Protein AF-A0A2V9U940-F1 (afdb_monomer_lite)

Foldseek 3Di:
DVVVVVPPPPDDDDDDDDDDDDDDDDDDPDPDDDDDDPPPPPDPPPPPQDLLVVLVVCCVVVVDDPVRSVVSSVVSVVVNVVLVVLVPPPVDDPVVSVVVVD

Sequence (102 aa):
MLRRSLLALTLAGLLYAVTPLALAQYGSNDQQSAPAGEASEHGPGHHRFDPAKRTEMLTKQLNLSSDQQAKVQEILKSEQAQMEKLHSDSSVSQQDRHSKMM

Radius of gyration: 23.54 Å; chains: 1; bounding box: 44×64×42 Å

Secondary structure (DSSP, 8-state):
--SSTTSSSS----------------------------------------HHHHHHHHHHHHT--HHHHHHHHHHHHHHHHHHHHHHH-TTS-HHHHHHHH-

pLDDT: mean 70.62, std 21.3, range [34.19, 98.0]

Structure (mmCIF, N/CA/C/O backbone):
data_AF-A0A2V9U940-F1
#
_entry.id   AF-A0A2V9U940-F1
#
loop_
_atom_site.group_PDB
_atom_site.id
_atom_site.type_symbol
_atom_site.label_atom_id
_atom_site.label_alt_id
_atom_site.label_comp_id
_atom_site.label_asym_id
_atom_site.label_entity_id
_atom_site.label_seq_id
_atom_site.pdbx_PDB_ins_code
_atom_site.Cartn_x
_atom_site.Cartn_y
_atom_site.Cartn_z
_atom_site.occupancy
_atom_site.B_iso_or_equiv
_atom_site.auth_seq_id
_atom_site.auth_comp_id
_atom_site.auth_asym_id
_atom_site.auth_atom_id
_atom_site.pdbx_PDB_model_num
ATO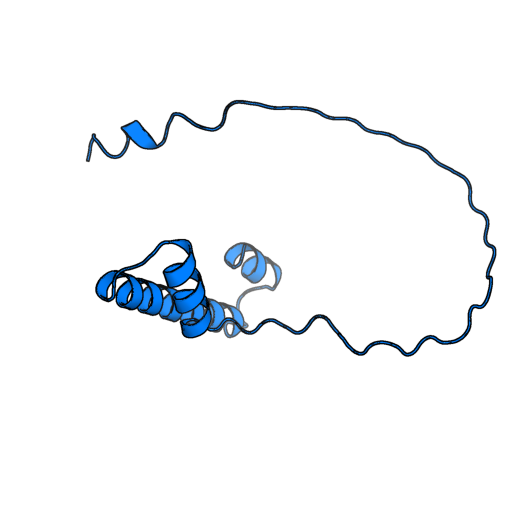M 1 N N . MET A 1 1 ? 8.546 22.096 14.603 1.00 48.53 1 MET A N 1
ATOM 2 C CA . MET A 1 1 ? 9.578 21.293 13.912 1.00 48.53 1 MET A CA 1
ATOM 3 C C . MET A 1 1 ? 10.602 20.640 14.851 1.00 48.53 1 MET A C 1
ATOM 5 O O . MET A 1 1 ? 11.094 19.595 14.481 1.00 48.53 1 MET A O 1
ATOM 9 N N . LEU A 1 2 ? 10.881 21.138 16.069 1.00 48.88 2 LEU A N 1
ATOM 10 C CA . LEU A 1 2 ? 11.853 20.482 16.978 1.00 48.88 2 LEU A CA 1
ATOM 11 C C . LEU A 1 2 ? 11.334 19.240 17.734 1.00 48.88 2 LEU A C 1
ATOM 13 O O . LEU A 1 2 ? 12.119 18.394 18.141 1.00 48.88 2 LEU A O 1
ATOM 17 N N . ARG A 1 3 ? 10.016 19.090 17.920 1.00 49.06 3 ARG A N 1
ATOM 18 C CA . ARG A 1 3 ? 9.445 17.975 18.707 1.00 49.06 3 ARG A CA 1
ATOM 19 C C . ARG A 1 3 ? 9.314 16.655 17.938 1.00 49.06 3 ARG A C 1
ATOM 21 O O . ARG A 1 3 ? 9.135 15.616 18.556 1.00 49.06 3 ARG A O 1
ATOM 28 N N . ARG A 1 4 ? 9.417 16.691 16.603 1.00 47.72 4 ARG A N 1
ATOM 29 C CA . ARG A 1 4 ? 9.396 15.487 15.752 1.00 47.72 4 ARG A CA 1
ATOM 30 C C . ARG A 1 4 ? 10.776 14.829 15.637 1.00 47.72 4 ARG A C 1
ATOM 32 O O . ARG A 1 4 ? 10.843 13.628 15.424 1.00 47.72 4 ARG A O 1
ATOM 39 N N . SER A 1 5 ? 11.854 15.588 15.852 1.00 48.91 5 SER A N 1
ATOM 40 C CA . SER A 1 5 ? 13.231 15.074 15.818 1.00 48.91 5 SER A CA 1
ATOM 41 C C . SER A 1 5 ? 13.646 14.317 17.083 1.00 48.91 5 SER A C 1
ATOM 43 O O . SER A 1 5 ? 14.607 13.562 17.038 1.00 48.91 5 SER A O 1
ATOM 45 N N . LEU A 1 6 ? 12.922 14.474 18.196 1.00 50.06 6 LEU A N 1
ATOM 46 C CA . LEU A 1 6 ? 13.226 13.788 19.461 1.00 50.06 6 LEU A CA 1
ATOM 47 C C . LEU A 1 6 ? 12.777 12.316 19.490 1.00 50.06 6 LEU A C 1
ATOM 49 O O . LEU A 1 6 ? 13.271 11.556 20.313 1.00 50.06 6 LEU A O 1
ATOM 53 N N . LEU A 1 7 ? 11.873 11.900 18.596 1.00 48.00 7 LEU A N 1
ATOM 54 C CA . LEU A 1 7 ? 11.344 10.527 18.554 1.00 48.00 7 LEU A CA 1
ATOM 55 C C . LEU A 1 7 ? 12.077 9.610 17.561 1.00 48.00 7 LEU A C 1
ATOM 57 O O . LEU A 1 7 ? 11.847 8.408 17.565 1.00 48.00 7 LEU A O 1
ATOM 61 N N . ALA A 1 8 ? 12.959 10.158 16.721 1.00 48.38 8 ALA A N 1
ATOM 62 C CA . ALA A 1 8 ? 13.628 9.405 15.659 1.00 48.38 8 ALA A CA 1
ATOM 63 C C . ALA A 1 8 ? 14.986 8.797 16.069 1.00 48.38 8 ALA A C 1
ATOM 65 O O . ALA A 1 8 ? 15.629 8.160 15.244 1.00 48.38 8 ALA A O 1
ATOM 66 N N . LEU A 1 9 ? 15.451 9.003 17.309 1.00 52.44 9 LEU A N 1
ATOM 67 C CA . LEU A 1 9 ? 16.860 8.780 17.672 1.00 52.44 9 LEU A CA 1
ATOM 68 C C . LEU A 1 9 ? 17.124 7.701 18.737 1.00 52.44 9 LEU A C 1
ATOM 70 O O . LEU A 1 9 ? 18.256 7.593 19.196 1.00 52.44 9 LEU A O 1
ATOM 74 N N . THR A 1 10 ? 16.138 6.890 19.140 1.00 55.72 10 THR A N 1
ATOM 75 C CA . THR A 1 10 ? 16.310 5.986 20.302 1.00 55.72 10 THR A CA 1
ATOM 76 C C . THR A 1 10 ? 16.147 4.486 20.061 1.00 55.72 10 THR A C 1
ATOM 78 O O . THR A 1 10 ? 16.277 3.734 21.022 1.00 55.72 10 THR A O 1
ATOM 81 N N . LEU A 1 11 ? 15.941 3.987 18.839 1.00 54.09 11 LEU A N 1
ATOM 82 C CA . LEU A 1 11 ? 15.872 2.533 18.631 1.00 54.09 11 LEU A CA 1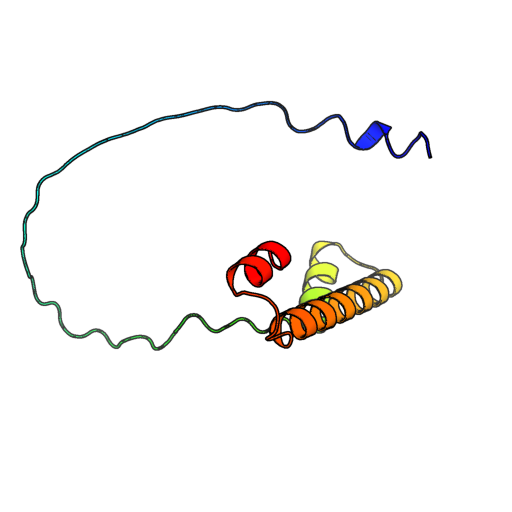
ATOM 83 C C . LEU A 1 11 ? 16.555 2.072 17.345 1.00 54.09 11 LEU A C 1
ATOM 85 O O . LEU A 1 11 ? 15.919 1.952 16.307 1.00 54.09 11 LEU A O 1
ATOM 89 N N . ALA A 1 12 ? 17.839 1.745 17.458 1.00 52.34 12 ALA A N 1
ATOM 90 C CA . ALA A 1 12 ? 18.412 0.544 16.844 1.00 52.34 12 ALA A CA 1
ATOM 91 C C . ALA A 1 12 ? 19.815 0.315 17.421 1.00 52.34 12 ALA A C 1
ATOM 93 O O . ALA A 1 12 ? 20.836 0.478 16.756 1.00 52.34 12 ALA A O 1
ATOM 94 N N . GLY A 1 13 ? 19.853 -0.025 18.710 1.00 52.69 13 GLY A N 1
ATOM 95 C CA . GLY A 1 13 ? 21.024 -0.642 19.313 1.00 52.69 13 GLY A CA 1
ATOM 96 C C . GLY A 1 13 ? 21.212 -2.050 18.747 1.00 52.69 13 GLY A C 1
ATOM 97 O O . GLY A 1 13 ? 20.352 -2.905 18.918 1.00 52.69 13 GLY A O 1
ATOM 98 N N . LEU A 1 14 ? 22.331 -2.228 18.046 1.00 57.22 14 LEU A N 1
ATOM 99 C CA . LEU A 1 14 ? 23.307 -3.302 18.227 1.00 57.22 14 LEU A CA 1
ATOM 100 C C . LEU A 1 14 ? 22.763 -4.710 18.532 1.00 57.22 14 LEU A C 1
ATOM 102 O O . LEU A 1 14 ? 22.462 -4.979 19.684 1.00 57.22 14 LEU A O 1
ATOM 106 N N . LEU A 1 15 ? 22.845 -5.639 17.571 1.00 55.09 15 LEU A N 1
ATOM 107 C CA . LEU A 1 15 ? 23.278 -7.019 17.841 1.00 55.09 15 LEU A CA 1
ATOM 108 C C . LEU A 1 15 ? 23.930 -7.642 16.593 1.00 55.09 15 LEU A C 1
ATOM 110 O O . LEU A 1 15 ? 23.275 -7.992 15.616 1.00 55.09 15 LEU A O 1
ATOM 114 N N . TYR A 1 16 ? 25.254 -7.769 16.667 1.00 50.19 16 TYR A N 1
ATOM 115 C CA . TYR A 1 16 ? 26.067 -8.677 15.863 1.00 50.19 16 TYR A CA 1
ATOM 116 C C . TYR A 1 16 ? 25.928 -10.096 16.429 1.00 50.19 16 TYR A C 1
ATOM 118 O O . TYR A 1 16 ? 26.121 -10.288 17.627 1.00 50.19 16 TYR A O 1
ATOM 126 N N . ALA A 1 17 ? 25.713 -11.088 15.567 1.00 52.75 17 ALA A N 1
ATOM 127 C CA . ALA A 1 17 ? 26.161 -12.457 15.811 1.00 52.75 17 ALA A CA 1
ATOM 128 C C . ALA A 1 17 ? 26.380 -13.158 14.465 1.00 52.75 17 ALA A C 1
ATOM 130 O O . ALA A 1 17 ? 25.445 -13.611 13.811 1.00 52.75 17 ALA A O 1
ATOM 131 N N . VAL A 1 18 ? 27.645 -13.206 14.047 1.00 54.22 18 VAL A N 1
ATOM 132 C CA . VAL A 1 18 ? 28.117 -14.066 12.963 1.00 54.22 18 VAL A CA 1
ATOM 133 C C . VAL A 1 18 ? 28.244 -15.487 13.519 1.00 54.22 18 VAL A C 1
ATOM 135 O O . VAL A 1 18 ? 28.787 -15.680 14.604 1.00 54.22 18 VAL A O 1
ATOM 138 N N . THR A 1 19 ? 27.763 -16.491 12.793 1.00 51.19 19 THR A N 1
ATOM 139 C CA . THR A 1 19 ? 28.148 -17.895 13.007 1.00 51.19 19 THR A CA 1
ATOM 140 C C . THR A 1 19 ? 28.180 -18.599 11.651 1.00 51.19 19 THR A C 1
ATOM 142 O O . THR A 1 19 ? 27.126 -18.828 11.063 1.00 51.19 19 THR A O 1
ATOM 145 N N . PRO A 1 20 ? 29.364 -18.938 11.110 1.00 48.44 20 PRO A N 1
ATOM 146 C CA . PRO A 1 20 ? 29.465 -19.866 9.999 1.00 48.44 20 PRO A CA 1
ATOM 147 C C . PRO A 1 20 ? 29.523 -21.291 10.564 1.00 48.44 20 PRO A C 1
ATOM 149 O O . PRO A 1 20 ? 30.500 -21.659 11.212 1.00 48.44 20 PRO A O 1
ATOM 152 N N . LEU A 1 21 ? 28.501 -22.109 10.312 1.00 47.62 21 LEU A N 1
ATOM 153 C CA . LEU A 1 21 ? 28.640 -23.563 10.406 1.00 47.62 21 LEU A CA 1
ATOM 154 C C . LEU A 1 21 ? 28.798 -24.119 8.991 1.00 47.62 21 LEU A C 1
ATOM 156 O O . LEU A 1 21 ? 27.829 -24.333 8.268 1.00 47.62 21 LEU A O 1
ATOM 160 N N . ALA A 1 22 ? 30.052 -24.325 8.600 1.00 50.31 22 ALA A N 1
ATOM 161 C CA . ALA A 1 22 ? 30.396 -25.187 7.486 1.00 50.31 22 ALA A CA 1
ATOM 162 C C . ALA A 1 22 ? 30.316 -26.644 7.962 1.00 50.31 22 ALA A C 1
ATOM 164 O O . ALA A 1 22 ? 31.124 -27.076 8.782 1.00 50.31 22 ALA A O 1
ATOM 165 N N . LEU A 1 23 ? 29.367 -27.406 7.424 1.00 54.41 23 LEU A N 1
ATOM 166 C CA . LEU A 1 23 ? 29.445 -28.862 7.380 1.00 54.41 23 LEU A CA 1
ATOM 167 C C . LEU A 1 23 ? 29.294 -29.289 5.925 1.00 54.41 23 LEU A C 1
ATOM 169 O O . LEU A 1 23 ? 28.199 -29.385 5.380 1.00 54.41 23 LEU A O 1
ATOM 173 N N . ALA A 1 24 ? 30.444 -29.518 5.298 1.00 50.59 24 ALA A N 1
ATOM 174 C CA . ALA A 1 24 ? 30.540 -30.347 4.117 1.00 50.59 24 ALA A CA 1
ATOM 175 C C . ALA A 1 24 ? 30.237 -31.797 4.528 1.00 50.59 24 ALA A C 1
ATOM 177 O O . ALA A 1 24 ? 31.038 -32.431 5.210 1.00 50.59 24 ALA A O 1
ATOM 178 N N . GLN A 1 25 ? 29.091 -32.323 4.108 1.00 42.50 25 GLN A N 1
ATOM 179 C CA . GLN A 1 25 ? 28.884 -33.762 3.942 1.00 42.50 25 GLN A CA 1
ATOM 180 C C . GLN A 1 25 ? 28.474 -33.949 2.484 1.00 42.50 25 GLN A C 1
ATOM 182 O O . GLN A 1 25 ? 27.438 -33.465 2.044 1.00 42.50 25 GLN A O 1
ATOM 187 N N . TYR A 1 26 ? 29.467 -34.263 1.656 1.00 34.19 26 TYR A N 1
ATOM 188 C CA . TYR A 1 26 ? 29.722 -35.624 1.183 1.00 34.19 26 TYR A CA 1
ATOM 189 C C . TYR A 1 26 ? 28.553 -36.112 0.334 1.00 34.19 26 TYR A C 1
ATOM 191 O O . TYR A 1 26 ? 27.500 -36.489 0.839 1.00 34.19 26 TYR A O 1
ATOM 199 N N . GLY A 1 27 ? 28.765 -36.040 -0.979 1.00 45.03 27 GLY A N 1
ATOM 200 C CA . GLY A 1 27 ? 27.815 -36.512 -1.963 1.00 45.03 27 GLY A CA 1
ATOM 201 C C . GLY A 1 27 ? 27.467 -37.976 -1.736 1.00 45.03 27 GLY A C 1
ATOM 202 O O . GLY A 1 27 ? 28.327 -38.824 -1.509 1.00 45.03 27 GLY A O 1
ATOM 203 N N . SER A 1 28 ? 26.185 -38.271 -1.848 1.00 36.19 28 SER A N 1
ATOM 204 C CA . SER A 1 28 ? 25.692 -39.600 -2.169 1.00 36.19 28 SER A CA 1
ATOM 205 C C . SER A 1 28 ? 24.533 -39.379 -3.130 1.00 36.19 28 SER A C 1
ATOM 207 O O . SER A 1 28 ? 23.450 -38.938 -2.754 1.00 36.19 28 SER A O 1
ATOM 209 N N . ASN A 1 29 ? 24.856 -39.545 -4.414 1.00 45.59 29 ASN A N 1
ATOM 210 C CA . ASN A 1 29 ? 23.885 -39.724 -5.479 1.00 45.59 29 ASN A CA 1
ATOM 211 C C . ASN A 1 29 ? 23.178 -41.051 -5.214 1.00 45.59 29 ASN A C 1
ATOM 213 O O . ASN A 1 29 ? 23.692 -42.086 -5.619 1.00 45.59 29 ASN A O 1
ATOM 217 N N . ASP A 1 30 ? 22.017 -41.009 -4.575 1.00 39.69 30 ASP A N 1
ATOM 218 C CA . ASP A 1 30 ? 21.064 -42.111 -4.623 1.00 39.69 30 ASP A CA 1
ATOM 219 C C . ASP A 1 30 ? 19.743 -41.579 -5.171 1.00 39.69 30 ASP A C 1
ATOM 221 O O . ASP A 1 30 ? 18.904 -40.986 -4.493 1.00 39.69 30 ASP A O 1
ATOM 225 N N . GLN A 1 31 ? 19.626 -41.758 -6.482 1.00 45.34 31 GLN A N 1
ATOM 226 C CA . GLN A 1 31 ? 18.429 -41.579 -7.279 1.00 45.34 31 GLN A CA 1
ATOM 227 C C . GLN A 1 31 ? 17.419 -42.664 -6.886 1.00 45.34 31 GLN A C 1
ATOM 229 O O . GLN A 1 31 ? 17.403 -43.745 -7.470 1.00 45.34 31 GLN A O 1
ATOM 234 N N . GLN A 1 32 ? 16.569 -42.373 -5.902 1.00 37.84 32 GLN A N 1
ATOM 235 C CA . GLN A 1 32 ? 15.395 -43.186 -5.595 1.00 37.84 32 GLN A CA 1
ATOM 236 C C . GLN A 1 32 ? 14.155 -42.523 -6.197 1.00 37.84 32 GLN A C 1
ATOM 238 O O . GLN A 1 32 ? 13.641 -41.526 -5.690 1.00 37.84 32 GLN A O 1
ATOM 243 N N . SER A 1 33 ? 13.680 -43.094 -7.302 1.00 48.69 33 SER A N 1
ATOM 244 C CA . SER A 1 33 ? 12.415 -42.751 -7.947 1.00 48.69 33 SER A CA 1
ATOM 245 C C . SER A 1 33 ? 11.246 -42.973 -6.980 1.00 48.69 33 SER A C 1
ATOM 247 O O . SER A 1 3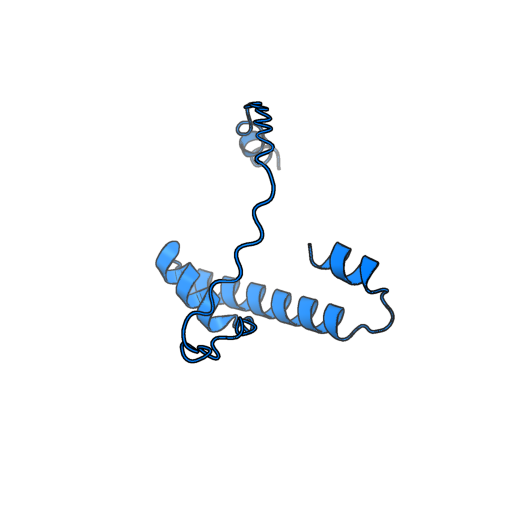3 ? 10.920 -44.111 -6.643 1.00 48.69 33 SER A O 1
ATOM 249 N N . ALA A 1 34 ? 10.607 -41.886 -6.547 1.00 45.12 34 ALA A N 1
ATOM 250 C CA . ALA A 1 34 ? 9.319 -41.898 -5.857 1.00 45.12 34 ALA A CA 1
ATOM 251 C C . ALA A 1 34 ? 8.195 -41.568 -6.864 1.00 45.12 34 ALA A C 1
ATOM 253 O O . ALA A 1 34 ? 8.442 -40.826 -7.819 1.00 45.12 34 ALA A O 1
ATOM 254 N N . PRO A 1 35 ? 6.987 -42.142 -6.707 1.00 43.56 35 PRO A N 1
ATOM 255 C CA . PRO A 1 35 ? 5.905 -42.018 -7.680 1.00 43.56 35 PRO A CA 1
ATOM 256 C C . PRO A 1 35 ? 5.486 -40.556 -7.840 1.00 43.56 35 PRO A C 1
ATOM 258 O O . PRO A 1 35 ? 5.512 -39.792 -6.877 1.00 43.56 35 PRO A O 1
ATOM 261 N N . ALA A 1 36 ? 5.109 -40.195 -9.068 1.00 48.50 36 ALA A N 1
ATOM 262 C CA . ALA A 1 36 ? 4.621 -38.877 -9.448 1.00 48.50 36 ALA A CA 1
ATOM 263 C C . ALA A 1 36 ? 3.416 -38.477 -8.582 1.00 48.50 36 ALA A C 1
ATOM 265 O O . ALA A 1 36 ? 2.271 -38.803 -8.886 1.00 48.50 36 ALA A O 1
ATOM 266 N N . GLY A 1 37 ? 3.707 -37.787 -7.480 1.00 45.75 37 GLY A N 1
ATOM 267 C CA . GLY A 1 37 ? 2.753 -36.960 -6.771 1.00 45.75 37 GLY A CA 1
ATOM 268 C C . GLY A 1 37 ? 2.398 -35.800 -7.684 1.00 45.75 37 GLY A C 1
ATOM 269 O O . GLY A 1 37 ? 3.276 -35.104 -8.193 1.00 45.75 37 GLY A O 1
ATOM 270 N N . GLU A 1 38 ? 1.106 -35.674 -7.929 1.00 50.56 38 GLU A N 1
ATOM 271 C CA . GLU A 1 38 ? 0.443 -34.625 -8.682 1.00 50.56 38 GLU A CA 1
ATOM 272 C C . GLU A 1 38 ? 1.121 -33.283 -8.402 1.00 50.56 38 GLU A C 1
ATOM 274 O O . GLU A 1 38 ? 1.162 -32.809 -7.262 1.00 50.56 38 GLU A O 1
ATOM 279 N N . ALA A 1 39 ? 1.710 -32.699 -9.448 1.00 48.12 39 ALA A N 1
ATOM 280 C CA . ALA A 1 39 ? 2.209 -31.343 -9.401 1.00 48.12 39 ALA A CA 1
ATOM 281 C C . ALA A 1 39 ? 1.025 -30.458 -9.013 1.00 48.12 39 ALA A C 1
ATOM 283 O O . ALA A 1 39 ? 0.162 -30.159 -9.833 1.00 48.12 39 ALA A O 1
ATOM 284 N N . SER A 1 40 ? 0.951 -30.093 -7.735 1.00 51.91 40 SER A N 1
ATOM 285 C CA . SER A 1 40 ? 0.059 -29.042 -7.288 1.00 51.91 40 SER A CA 1
ATOM 286 C C . SER A 1 40 ? 0.455 -27.802 -8.078 1.00 51.91 40 SER A C 1
ATOM 288 O O . SER A 1 40 ? 1.488 -27.193 -7.804 1.00 51.91 40 SER A O 1
ATOM 290 N N . GLU A 1 41 ? -0.352 -27.458 -9.083 1.00 54.19 41 GLU A N 1
ATOM 291 C CA . GLU A 1 41 ? -0.268 -26.257 -9.921 1.00 54.19 41 GLU A CA 1
ATOM 292 C C . GLU A 1 41 ? -0.523 -24.973 -9.110 1.00 54.19 41 GLU A C 1
ATOM 294 O O . GLU A 1 41 ? -1.125 -24.012 -9.582 1.00 54.19 41 GLU A O 1
ATOM 299 N N . HIS A 1 42 ? -0.056 -24.907 -7.866 1.00 53.66 42 HIS A N 1
ATOM 300 C CA . HIS A 1 42 ? 0.038 -23.658 -7.136 1.00 53.66 42 HIS A CA 1
ATOM 301 C C . HIS A 1 42 ? 1.377 -23.004 -7.476 1.00 53.66 42 HIS A C 1
ATOM 303 O O . HIS A 1 42 ? 2.249 -22.824 -6.626 1.00 53.66 42 HIS A O 1
ATOM 309 N N . GLY A 1 43 ? 1.549 -22.664 -8.758 1.00 53.69 43 GLY A N 1
ATOM 310 C CA . GLY A 1 43 ? 2.551 -21.677 -9.138 1.00 53.69 43 GLY A CA 1
ATOM 311 C C . GLY A 1 43 ? 2.337 -20.436 -8.264 1.00 53.69 43 GLY A C 1
ATOM 312 O O . GLY A 1 43 ? 1.179 -20.098 -7.999 1.00 53.69 43 GLY A O 1
ATOM 313 N N . PRO A 1 44 ? 3.400 -19.790 -7.754 1.00 55.00 44 PRO A N 1
ATOM 314 C CA . PRO A 1 44 ? 3.274 -18.655 -6.851 1.00 55.00 44 PRO A CA 1
ATOM 315 C C . PRO A 1 44 ? 2.476 -17.563 -7.559 1.00 55.00 44 PRO A C 1
ATOM 317 O O . PRO A 1 44 ? 2.987 -16.847 -8.419 1.00 55.00 44 PRO A O 1
ATOM 320 N N . GLY A 1 45 ? 1.181 -17.498 -7.245 1.00 54.69 45 GLY A N 1
ATOM 321 C CA . GLY A 1 45 ? 0.264 -16.569 -7.870 1.00 54.69 45 GLY A CA 1
ATOM 322 C C . GLY A 1 45 ? 0.797 -15.175 -7.616 1.00 54.69 45 GLY A C 1
ATOM 323 O O . GLY A 1 45 ? 0.942 -14.776 -6.458 1.00 54.69 45 GLY A O 1
ATOM 324 N N . HIS A 1 46 ? 1.114 -14.453 -8.690 1.00 60.53 46 HIS A N 1
ATOM 325 C CA . HIS A 1 46 ? 1.411 -13.032 -8.632 1.00 60.53 46 HIS A CA 1
ATOM 326 C C . HIS A 1 46 ? 0.276 -12.359 -7.860 1.00 60.53 46 HIS A C 1
ATOM 328 O O . HIS A 1 46 ? -0.828 -12.187 -8.379 1.00 60.53 46 HIS A O 1
ATOM 334 N N . HIS A 1 47 ? 0.518 -12.040 -6.589 1.00 68.31 47 HIS A N 1
ATOM 335 C CA . HIS A 1 47 ? -0.466 -11.364 -5.765 1.00 68.31 47 HIS A CA 1
ATOM 336 C C . HIS A 1 47 ? -0.620 -9.961 -6.337 1.00 68.31 47 HIS A C 1
ATOM 338 O O . HIS A 1 47 ? 0.215 -9.085 -6.115 1.00 68.31 47 HIS A O 1
ATOM 344 N N . ARG A 1 48 ? -1.670 -9.768 -7.138 1.00 80.88 48 ARG A N 1
ATOM 345 C CA . ARG A 1 48 ? -2.009 -8.463 -7.689 1.00 80.88 48 ARG A CA 1
ATOM 346 C C . ARG A 1 48 ? -2.280 -7.521 -6.521 1.00 80.88 48 ARG A C 1
ATOM 348 O O . ARG A 1 48 ? -3.081 -7.835 -5.640 1.00 80.88 48 ARG A O 1
ATOM 355 N N . PHE A 1 49 ? -1.588 -6.388 -6.504 1.00 88.62 49 PHE A N 1
ATOM 356 C CA . PHE A 1 49 ? -1.799 -5.366 -5.491 1.00 88.62 49 PHE A CA 1
ATOM 357 C C . PHE A 1 49 ? -3.222 -4.806 -5.623 1.00 88.62 49 PHE A C 1
ATOM 359 O O . PHE A 1 49 ? -3.593 -4.289 -6.675 1.00 88.62 49 PHE A O 1
ATOM 366 N N . ASP A 1 50 ? -4.018 -4.937 -4.561 1.00 94.50 50 ASP A N 1
ATOM 367 C CA . ASP A 1 50 ? -5.374 -4.394 -4.474 1.00 94.50 50 ASP A CA 1
ATOM 368 C C . ASP A 1 50 ? -5.433 -3.369 -3.326 1.00 94.50 50 ASP A C 1
ATOM 370 O O . ASP A 1 50 ? -5.378 -3.760 -2.149 1.00 94.50 50 ASP A O 1
ATOM 374 N N . PRO A 1 51 ? -5.548 -2.062 -3.640 1.00 94.88 51 PRO A N 1
ATOM 375 C CA . PR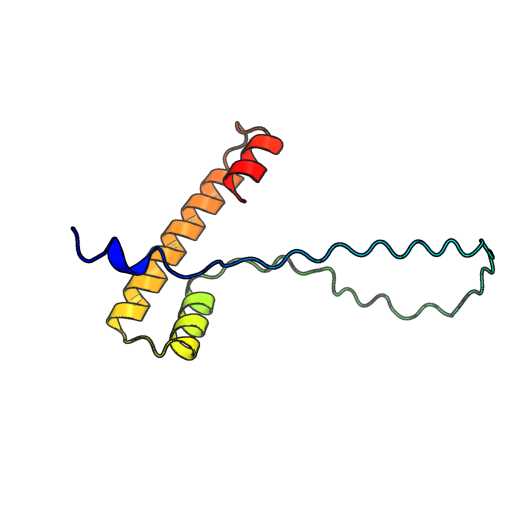O A 1 51 ? -5.643 -1.009 -2.638 1.00 94.88 51 PRO A CA 1
ATOM 376 C C . PRO A 1 51 ? -6.800 -1.210 -1.659 1.00 94.88 51 PRO A C 1
ATOM 378 O O . PRO A 1 51 ? -6.633 -0.952 -0.472 1.00 94.88 51 PRO A O 1
ATOM 381 N N . ALA A 1 52 ? -7.965 -1.678 -2.121 1.00 95.25 52 ALA A N 1
ATOM 382 C CA . ALA A 1 52 ? -9.147 -1.812 -1.274 1.00 95.25 52 ALA A CA 1
ATOM 383 C C . ALA A 1 52 ? -8.960 -2.929 -0.244 1.00 95.25 52 ALA A C 1
ATOM 385 O O . ALA A 1 52 ? -9.168 -2.712 0.951 1.00 95.25 52 ALA A O 1
ATOM 386 N N . LYS A 1 53 ? -8.476 -4.093 -0.690 1.00 96.38 53 LYS A N 1
ATOM 387 C CA . LYS A 1 53 ? -8.193 -5.234 0.190 1.00 96.38 53 LYS A CA 1
ATOM 388 C C . LYS A 1 53 ? -7.115 -4.904 1.223 1.00 96.38 53 LYS A C 1
ATOM 390 O O . LYS A 1 53 ? -7.229 -5.266 2.394 1.00 96.38 53 LYS A O 1
ATOM 395 N N . ARG A 1 54 ? -6.063 -4.191 0.809 1.00 95.81 54 ARG A N 1
ATOM 396 C CA . ARG A 1 54 ? -4.988 -3.776 1.718 1.00 95.81 54 ARG A CA 1
ATOM 397 C C . ARG A 1 54 ? -5.468 -2.717 2.711 1.00 95.81 54 ARG A C 1
ATOM 399 O O . ARG A 1 54 ? -5.108 -2.797 3.882 1.00 95.81 54 ARG A O 1
ATOM 406 N N . THR A 1 55 ? -6.302 -1.772 2.278 1.00 97.75 55 THR A N 1
ATOM 407 C CA . THR A 1 55 ? -6.963 -0.822 3.180 1.00 97.75 55 THR A CA 1
ATOM 408 C C . THR A 1 55 ? -7.800 -1.554 4.223 1.00 97.75 55 THR A C 1
ATOM 410 O O . THR A 1 55 ? -7.657 -1.261 5.402 1.00 97.75 55 THR A O 1
ATOM 413 N N . GLU A 1 56 ? -8.615 -2.538 3.834 1.00 97.50 56 GLU A N 1
ATOM 414 C CA . GLU A 1 56 ? -9.435 -3.312 4.776 1.00 97.50 56 GLU A CA 1
ATOM 415 C C . GLU A 1 56 ? -8.578 -4.042 5.823 1.00 97.50 56 GLU A C 1
ATOM 417 O O . GLU A 1 56 ? -8.871 -4.003 7.019 1.00 97.50 56 GLU A O 1
ATOM 422 N N . MET A 1 57 ? -7.488 -4.675 5.386 1.00 97.62 57 MET A N 1
ATOM 423 C CA . MET A 1 57 ? -6.532 -5.330 6.280 1.00 97.62 57 MET A CA 1
ATOM 424 C C . MET A 1 57 ? -5.927 -4.336 7.281 1.00 97.62 57 MET A C 1
ATOM 426 O O . MET A 1 57 ? -5.914 -4.611 8.481 1.00 97.62 57 MET A O 1
ATOM 430 N N . LEU A 1 58 ? -5.476 -3.170 6.808 1.00 97.12 58 LEU A N 1
ATOM 431 C CA . LEU A 1 58 ? -4.915 -2.121 7.665 1.00 97.12 58 LEU A CA 1
ATOM 432 C C . LEU A 1 58 ? -5.962 -1.550 8.624 1.00 97.12 58 LEU A C 1
ATOM 434 O O . LEU A 1 58 ? -5.649 -1.326 9.791 1.00 97.12 58 LEU A O 1
ATOM 438 N N . THR A 1 59 ? -7.207 -1.376 8.175 1.00 97.81 59 THR A N 1
ATOM 439 C CA . THR A 1 59 ? -8.322 -0.961 9.033 1.00 97.81 59 THR A CA 1
ATOM 440 C C . THR A 1 59 ? -8.517 -1.937 10.183 1.00 97.81 59 THR A C 1
ATOM 442 O O . THR A 1 59 ? -8.621 -1.496 11.324 1.00 97.81 59 THR A O 1
ATOM 445 N N . LYS A 1 60 ? -8.494 -3.249 9.920 1.00 97.69 60 LYS A N 1
ATOM 446 C CA . LYS A 1 60 ? -8.624 -4.280 10.964 1.00 97.69 60 LYS A CA 1
ATOM 447 C C . LYS A 1 60 ? -7.425 -4.315 11.912 1.00 97.69 60 LYS A C 1
ATOM 449 O O . LYS A 1 60 ? -7.605 -4.455 13.114 1.00 97.69 60 LYS A O 1
ATOM 454 N N . GLN A 1 61 ? -6.207 -4.190 11.387 1.00 98.00 61 GLN A N 1
ATOM 455 C CA . GLN A 1 61 ? -4.984 -4.278 12.192 1.00 98.00 61 GLN A CA 1
ATOM 456 C C . GLN A 1 61 ? -4.750 -3.045 13.068 1.00 98.00 61 GLN A C 1
ATOM 458 O O . GLN A 1 61 ? -4.226 -3.167 14.172 1.00 98.00 61 GLN A O 1
ATOM 463 N N . LEU A 1 62 ? -5.124 -1.864 12.576 1.00 97.81 62 LEU A N 1
ATOM 464 C CA . LEU A 1 62 ? -4.827 -0.583 13.218 1.00 97.81 62 LEU A CA 1
ATOM 465 C C . LEU A 1 62 ? -6.073 0.106 13.790 1.00 97.81 62 LEU A C 1
ATOM 467 O O . LEU A 1 62 ? -5.946 1.191 14.350 1.00 97.81 62 LEU A O 1
ATOM 471 N N . ASN A 1 63 ? -7.255 -0.510 13.665 1.00 97.44 63 ASN A N 1
ATOM 472 C CA . ASN A 1 63 ? -8.553 0.061 14.046 1.00 97.44 63 ASN A CA 1
ATOM 473 C C . ASN A 1 63 ? -8.758 1.471 13.469 1.00 97.44 63 ASN A C 1
ATOM 475 O O . ASN A 1 63 ? -9.027 2.429 14.193 1.00 97.44 63 ASN A O 1
ATOM 479 N N . LEU A 1 64 ? -8.582 1.598 12.151 1.00 97.38 64 LEU A N 1
ATOM 480 C CA . LEU A 1 64 ? -8.676 2.889 11.468 1.00 97.38 64 LEU A CA 1
ATOM 481 C C . LEU A 1 64 ? -10.115 3.425 11.488 1.00 97.38 64 LEU A C 1
ATOM 483 O O . LEU A 1 64 ? -11.067 2.687 11.236 1.00 97.38 64 LEU A O 1
ATOM 487 N N . SER A 1 65 ? -10.268 4.730 11.720 1.00 97.94 65 SER A N 1
ATOM 488 C CA . SER A 1 65 ? -11.541 5.428 11.514 1.00 97.94 65 SER A CA 1
ATOM 489 C C . SER A 1 65 ? -11.887 5.546 10.024 1.00 97.94 65 SER A C 1
ATOM 491 O O . SER A 1 65 ? -11.024 5.369 9.160 1.00 97.94 65 SER A O 1
ATOM 493 N N . SER A 1 66 ? -13.132 5.912 9.703 1.00 96.81 66 SER A N 1
ATOM 494 C CA . SER A 1 66 ? -13.584 6.140 8.318 1.00 96.81 66 SER A CA 1
ATOM 495 C C . SER A 1 66 ? -12.682 7.116 7.557 1.00 96.81 66 SER A C 1
ATOM 497 O O . SER A 1 66 ? -12.284 6.857 6.421 1.00 96.81 66 SER A O 1
ATOM 499 N N . ASP A 1 67 ? -12.300 8.211 8.211 1.00 97.19 67 ASP A N 1
ATOM 500 C CA . ASP A 1 67 ? -11.478 9.256 7.602 1.00 97.19 67 ASP A CA 1
ATOM 501 C C . ASP A 1 67 ? -10.044 8.774 7.364 1.00 97.19 67 ASP A C 1
ATOM 503 O O . ASP A 1 67 ? -9.408 9.134 6.372 1.00 97.19 67 ASP A O 1
ATOM 507 N N . GLN A 1 68 ? -9.517 7.940 8.265 1.00 97.31 68 GLN A N 1
ATOM 508 C CA . GLN A 1 68 ? -8.201 7.324 8.104 1.00 97.31 68 GLN A CA 1
ATOM 509 C C . GLN A 1 68 ? -8.219 6.273 6.995 1.00 97.31 68 GLN A C 1
ATOM 511 O O . GLN A 1 68 ? -7.299 6.235 6.181 1.00 97.31 68 GLN A O 1
ATOM 516 N N . GLN A 1 69 ? -9.277 5.467 6.917 1.00 97.81 69 GLN A N 1
ATOM 517 C CA . GLN A 1 69 ? -9.471 4.481 5.862 1.00 97.81 69 GLN A CA 1
ATOM 518 C C . GLN A 1 69 ? -9.478 5.135 4.476 1.00 97.81 69 GLN A C 1
ATOM 520 O O . GLN A 1 69 ? -8.781 4.662 3.577 1.00 97.81 69 GLN A O 1
ATOM 525 N N . ALA A 1 70 ? -10.210 6.242 4.313 1.00 96.88 70 ALA A N 1
ATOM 526 C CA . ALA A 1 70 ? -10.271 6.989 3.059 1.00 96.88 70 ALA A CA 1
ATOM 527 C C . ALA A 1 70 ? -8.885 7.498 2.627 1.00 96.88 70 ALA A C 1
ATOM 529 O O . ALA A 1 70 ? -8.471 7.282 1.488 1.00 96.88 70 ALA A O 1
ATOM 530 N N . LYS A 1 71 ? -8.124 8.084 3.562 1.00 97.88 71 LYS A N 1
ATOM 531 C CA . LYS A 1 71 ? -6.754 8.560 3.304 1.00 97.88 71 LYS A CA 1
ATOM 532 C C . LYS A 1 71 ? -5.798 7.425 2.949 1.00 97.88 71 LYS A C 1
ATOM 534 O O . LYS A 1 71 ? -5.015 7.550 2.014 1.00 97.88 71 LYS A O 1
ATOM 539 N N . VAL A 1 72 ? -5.863 6.306 3.672 1.00 97.56 72 VAL A N 1
ATOM 540 C CA . VAL A 1 72 ? -5.039 5.124 3.379 1.00 97.56 72 VAL A CA 1
ATOM 541 C C . VAL A 1 72 ? -5.360 4.582 1.991 1.00 97.56 72 VAL A C 1
ATOM 543 O O . VAL A 1 72 ? -4.448 4.298 1.223 1.00 97.56 72 VAL A O 1
ATOM 546 N N . GLN A 1 73 ? -6.638 4.492 1.630 1.00 97.50 73 GLN A N 1
ATOM 547 C CA . GLN A 1 73 ? -7.037 4.041 0.302 1.00 97.50 73 GLN A CA 1
ATOM 548 C C . GLN A 1 73 ? -6.510 4.955 -0.810 1.00 97.50 73 GLN A C 1
ATOM 550 O O . GLN A 1 73 ? -6.065 4.454 -1.841 1.00 97.50 73 GLN A O 1
ATOM 555 N N . GLU A 1 74 ? -6.545 6.272 -0.614 1.00 97.75 74 GLU A N 1
ATOM 556 C CA . GLU A 1 74 ? -5.997 7.241 -1.567 1.00 97.75 74 GLU A CA 1
ATOM 557 C C . GLU A 1 74 ? -4.483 7.067 -1.746 1.00 97.75 74 GLU A C 1
ATOM 559 O O . GLU A 1 74 ? -4.010 6.953 -2.878 1.00 97.75 74 GLU A O 1
ATOM 564 N N . ILE A 1 75 ? -3.736 6.939 -0.642 1.00 97.44 75 ILE A N 1
ATOM 565 C CA . ILE A 1 75 ? -2.289 6.681 -0.673 1.00 97.44 75 ILE A CA 1
ATOM 566 C C . ILE A 1 75 ? -1.998 5.400 -1.457 1.00 97.44 75 ILE A C 1
ATOM 568 O O . ILE A 1 75 ? -1.192 5.411 -2.382 1.00 97.44 75 ILE A O 1
ATOM 572 N N . LEU A 1 76 ? -2.689 4.302 -1.148 1.00 96.88 76 LEU A N 1
ATOM 573 C CA . LEU A 1 76 ? -2.441 3.018 -1.804 1.00 96.88 76 LEU A CA 1
ATOM 574 C C . LEU A 1 76 ? -2.798 3.033 -3.297 1.00 96.88 76 LEU A C 1
ATOM 576 O O . LEU A 1 76 ? -2.119 2.379 -4.083 1.00 96.88 76 LEU A O 1
ATOM 580 N N . LYS A 1 77 ? -3.811 3.799 -3.718 1.00 96.69 77 LYS A N 1
ATOM 581 C CA . LYS A 1 77 ? -4.096 4.021 -5.147 1.00 96.69 77 LYS A CA 1
ATOM 582 C C . LYS A 1 77 ? -2.971 4.793 -5.840 1.00 96.69 77 LYS A C 1
ATOM 584 O O . LYS A 1 77 ? -2.598 4.441 -6.956 1.00 96.69 77 LYS A O 1
ATOM 589 N N . SER A 1 78 ? -2.420 5.813 -5.183 1.00 96.06 78 SER A N 1
ATOM 590 C CA . SER A 1 78 ? -1.271 6.563 -5.702 1.00 96.06 78 SER A CA 1
ATOM 591 C C . SER A 1 78 ? -0.036 5.670 -5.848 1.00 96.06 78 SER A C 1
ATOM 593 O O . SER A 1 78 ? 0.631 5.689 -6.879 1.00 96.06 78 SER A O 1
ATOM 595 N N . GLU A 1 79 ? 0.254 4.835 -4.848 1.00 93.38 79 GLU A N 1
ATOM 596 C CA . GLU A 1 79 ? 1.340 3.845 -4.897 1.00 93.38 79 GLU A CA 1
ATOM 597 C C . GLU A 1 79 ? 1.157 2.854 -6.051 1.00 93.38 79 GLU A C 1
ATOM 599 O O . GLU A 1 79 ? 2.090 2.611 -6.816 1.00 93.38 79 GLU A O 1
ATOM 604 N N . GLN A 1 80 ? -0.061 2.331 -6.236 1.00 92.81 80 GLN A N 1
ATOM 605 C CA . GLN A 1 80 ? -0.368 1.456 -7.366 1.00 92.81 80 GLN A CA 1
ATOM 606 C C . GLN A 1 80 ? -0.057 2.133 -8.704 1.00 92.81 80 GLN A C 1
ATOM 608 O O . GLN A 1 80 ? 0.641 1.552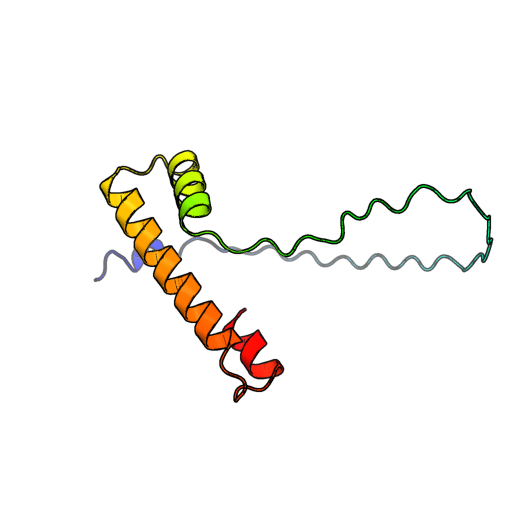 -9.532 1.00 92.81 80 GLN A O 1
ATOM 613 N N . ALA A 1 81 ? -0.538 3.360 -8.909 1.00 91.25 81 ALA A N 1
ATOM 614 C CA . ALA A 1 81 ? -0.322 4.089 -10.155 1.00 91.25 81 ALA A CA 1
ATOM 615 C C . ALA A 1 81 ? 1.170 4.370 -10.412 1.00 91.25 81 ALA A C 1
ATOM 617 O O . ALA A 1 81 ? 1.635 4.278 -11.549 1.00 91.25 81 ALA A O 1
ATOM 618 N N . GLN A 1 82 ? 1.942 4.676 -9.365 1.00 89.94 82 GLN A N 1
ATOM 619 C CA . GLN A 1 82 ? 3.391 4.870 -9.469 1.00 89.94 82 GLN A CA 1
ATOM 620 C C . GLN A 1 82 ? 4.106 3.574 -9.868 1.00 89.94 82 GLN A C 1
ATOM 622 O O . GLN A 1 82 ? 4.936 3.591 -10.779 1.00 89.94 82 GLN A O 1
ATOM 627 N N . MET A 1 83 ? 3.748 2.445 -9.253 1.00 88.12 83 MET A N 1
ATOM 628 C CA . MET A 1 83 ? 4.298 1.138 -9.618 1.00 88.12 83 MET A CA 1
ATOM 629 C C . MET A 1 83 ? 3.929 0.744 -11.052 1.00 88.12 83 MET A C 1
ATOM 631 O O . MET A 1 83 ? 4.794 0.302 -11.805 1.00 88.12 83 MET A O 1
ATOM 635 N N . GLU A 1 84 ? 2.678 0.955 -11.465 1.00 87.81 84 GLU A N 1
ATOM 636 C CA . GLU A 1 84 ? 2.223 0.702 -12.839 1.00 87.81 84 GLU A CA 1
ATOM 637 C C . GLU A 1 84 ? 2.975 1.576 -13.849 1.00 87.81 84 GLU A C 1
ATOM 639 O O . GLU A 1 84 ? 3.382 1.087 -14.905 1.00 87.81 84 GLU A O 1
ATOM 644 N N . LYS A 1 85 ? 3.244 2.843 -13.510 1.00 87.81 85 LYS A N 1
ATOM 645 C CA . LYS A 1 85 ? 4.053 3.744 -14.338 1.00 87.81 85 LYS A CA 1
ATOM 646 C C . LYS A 1 85 ? 5.494 3.252 -14.475 1.00 87.81 85 LYS A C 1
ATOM 648 O O . LYS A 1 85 ? 6.010 3.249 -15.585 1.00 87.81 85 LYS A O 1
ATOM 653 N N . LEU A 1 86 ? 6.135 2.819 -13.388 1.00 84.44 86 LEU A N 1
ATOM 654 C CA . LEU A 1 86 ? 7.498 2.265 -13.421 1.00 84.44 86 LEU A CA 1
ATOM 655 C C . LEU A 1 86 ? 7.576 0.942 -14.194 1.00 84.44 86 LEU A C 1
ATOM 657 O O . LEU A 1 86 ? 8.580 0.655 -14.845 1.00 84.44 86 LEU A O 1
ATOM 661 N N . HIS A 1 87 ? 6.518 0.134 -14.129 1.00 82.25 87 HIS A N 1
ATOM 662 C CA . HIS A 1 87 ? 6.422 -1.113 -14.882 1.00 82.25 87 HIS A CA 1
ATOM 663 C C . HIS A 1 87 ? 6.203 -0.858 -16.380 1.00 82.25 87 HIS A C 1
ATOM 665 O O . HIS A 1 87 ? 6.779 -1.553 -17.213 1.00 82.25 87 HIS A O 1
ATOM 671 N N . SER A 1 88 ? 5.399 0.154 -16.717 1.00 81.25 88 SER A N 1
ATOM 672 C CA . SER A 1 88 ? 5.100 0.549 -18.100 1.00 81.25 88 SER A CA 1
ATOM 673 C C . SER A 1 88 ? 6.233 1.344 -18.753 1.00 81.25 88 SER A C 1
ATOM 675 O O . SER A 1 88 ? 6.306 1.415 -19.978 1.00 81.25 88 SER A O 1
ATOM 677 N N . ASP A 1 89 ? 7.121 1.945 -17.959 1.00 78.19 89 ASP A N 1
ATOM 678 C CA . ASP A 1 89 ? 8.291 2.660 -18.456 1.00 78.19 89 ASP A CA 1
ATOM 679 C C . ASP A 1 89 ? 9.359 1.666 -18.944 1.00 78.19 89 ASP A C 1
ATOM 681 O O . ASP A 1 89 ? 10.203 1.162 -18.193 1.00 78.19 89 ASP A O 1
ATOM 685 N N . SER A 1 90 ? 9.294 1.342 -20.235 1.00 66.25 90 SER A N 1
ATOM 686 C CA . SER A 1 90 ? 10.237 0.467 -20.937 1.00 66.25 90 SER A CA 1
ATOM 687 C C . SER A 1 90 ? 11.578 1.138 -21.248 1.00 66.25 90 SER A C 1
ATOM 689 O O . SER A 1 90 ? 12.480 0.466 -21.745 1.00 66.25 90 SER A O 1
ATOM 691 N N . SER A 1 91 ? 11.729 2.439 -20.967 1.00 69.44 91 SER A N 1
ATOM 692 C CA . SER A 1 91 ? 12.981 3.174 -21.187 1.00 69.44 91 SER A CA 1
ATOM 693 C C . SER A 1 91 ? 13.993 2.976 -20.057 1.00 69.44 91 SER A C 1
ATOM 695 O O . SER A 1 91 ? 15.169 3.303 -20.220 1.00 69.44 91 SER A O 1
ATOM 697 N N . VAL A 1 92 ? 13.548 2.464 -18.911 1.00 66.19 92 VAL A N 1
ATOM 698 C CA . VAL A 1 92 ? 14.389 2.216 -17.741 1.00 66.19 92 VAL A CA 1
ATOM 699 C C . VAL A 1 92 ? 14.995 0.815 -17.851 1.00 66.19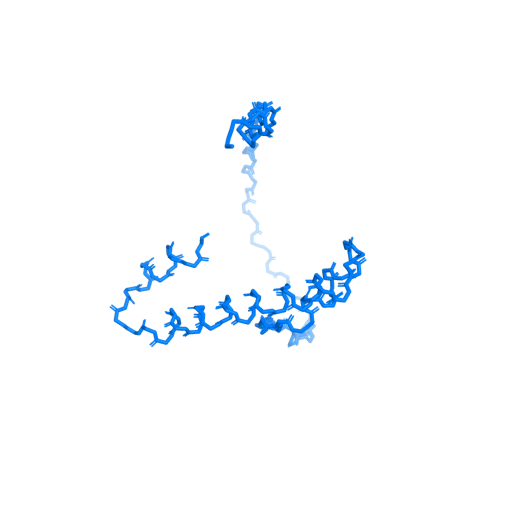 92 VAL A C 1
ATOM 701 O O . VAL A 1 92 ? 14.281 -0.163 -18.099 1.00 66.19 92 VAL A O 1
ATOM 704 N N . SER A 1 93 ? 16.319 0.703 -17.687 1.00 69.44 93 SER A N 1
ATOM 705 C CA . SER A 1 93 ? 16.993 -0.601 -17.677 1.00 69.44 93 SER A CA 1
ATOM 706 C C . SER A 1 93 ? 16.409 -1.480 -16.565 1.00 69.44 93 SER A C 1
ATOM 708 O O . SER A 1 93 ? 15.983 -0.978 -15.525 1.00 69.44 93 SER A O 1
ATOM 710 N N . GLN A 1 94 ? 16.384 -2.802 -16.756 1.00 68.62 94 GLN A N 1
ATOM 711 C CA . GLN A 1 94 ? 15.855 -3.725 -15.739 1.00 68.62 94 GLN A CA 1
ATOM 712 C C . GLN A 1 94 ? 16.530 -3.524 -14.367 1.00 68.62 94 GLN A C 1
ATOM 714 O O . GLN A 1 94 ? 15.862 -3.595 -13.337 1.00 68.62 94 GLN A O 1
ATOM 719 N N . GLN A 1 95 ? 17.830 -3.194 -14.358 1.00 69.69 95 GLN A N 1
ATOM 720 C CA . GLN A 1 95 ? 18.580 -2.854 -13.146 1.00 69.69 95 GLN A CA 1
ATOM 721 C C . GLN A 1 95 ? 18.035 -1.602 -12.440 1.00 69.69 95 GLN A C 1
ATOM 723 O O . GLN A 1 95 ? 17.840 -1.621 -11.228 1.00 69.69 95 GLN A O 1
ATOM 728 N N . ASP A 1 96 ? 17.787 -0.517 -13.177 1.00 75.56 96 ASP A N 1
ATOM 729 C CA . ASP A 1 96 ? 17.313 0.744 -12.592 1.00 75.56 96 ASP A CA 1
ATOM 730 C C . ASP A 1 96 ? 15.837 0.650 -12.169 1.00 75.56 96 ASP A C 1
ATOM 732 O O . ASP A 1 96 ? 15.436 1.206 -11.147 1.00 75.56 96 ASP A O 1
ATOM 736 N N . ARG A 1 97 ? 15.043 -0.166 -12.876 1.00 72.12 97 ARG A N 1
ATOM 737 C CA . ARG A 1 97 ? 13.670 -0.501 -12.481 1.00 72.12 97 ARG A CA 1
ATOM 738 C C . ARG A 1 97 ? 13.638 -1.205 -11.125 1.00 72.12 97 ARG A C 1
ATOM 740 O O . ARG A 1 97 ? 12.855 -0.816 -10.266 1.00 72.12 97 ARG A O 1
ATOM 747 N N . HIS A 1 98 ? 14.498 -2.201 -10.916 1.00 75.50 98 HIS A N 1
ATOM 748 C CA . HIS A 1 98 ? 14.573 -2.924 -9.646 1.00 75.50 98 HIS A CA 1
ATOM 749 C C . HIS A 1 98 ? 15.055 -2.021 -8.501 1.00 75.50 98 HIS A C 1
ATOM 751 O O . HIS A 1 98 ? 14.463 -2.036 -7.429 1.00 75.50 98 HIS A O 1
ATOM 757 N N . SER A 1 99 ? 16.059 -1.171 -8.742 1.00 78.12 99 SER A N 1
ATOM 758 C CA . SER A 1 99 ? 16.535 -0.184 -7.757 1.00 78.12 99 SER A CA 1
ATOM 759 C C . SER A 1 99 ? 15.477 0.848 -7.360 1.00 78.12 99 SER A C 1
ATOM 761 O O . SER A 1 99 ? 15.536 1.375 -6.259 1.00 78.12 99 SER A O 1
ATOM 763 N N . LYS A 1 100 ? 14.521 1.159 -8.244 1.00 74.69 100 LYS A N 1
ATOM 764 C CA . LYS A 1 100 ? 13.391 2.056 -7.942 1.00 74.69 100 LYS A CA 1
ATOM 765 C C . LYS A 1 100 ? 12.214 1.355 -7.261 1.00 74.69 100 LYS A C 1
ATOM 767 O O . LYS A 1 100 ? 11.353 2.044 -6.724 1.00 74.69 100 LYS A O 1
ATOM 772 N N . MET A 1 101 ? 12.134 0.028 -7.350 1.00 71.38 101 MET A N 1
ATOM 773 C CA . MET A 1 101 ? 11.066 -0.777 -6.744 1.00 71.38 101 MET A CA 1
ATOM 774 C C . MET A 1 101 ? 11.435 -1.336 -5.360 1.00 71.38 101 MET A C 1
ATOM 776 O O . MET A 1 101 ? 10.524 -1.724 -4.630 1.00 71.38 101 MET A O 1
ATOM 780 N N . MET A 1 102 ? 12.731 -1.407 -5.028 1.00 67.62 102 MET A N 1
ATOM 781 C CA . MET A 1 102 ? 13.266 -1.793 -3.711 1.00 67.62 102 MET A CA 1
ATOM 782 C C . MET A 1 102 ? 13.338 -0.602 -2.756 1.00 67.62 102 MET A C 1
ATOM 784 O O . MET A 1 102 ? 13.072 -0.815 -1.553 1.00 67.62 102 MET A O 1
#